Protein AF-A0A944ETC7-F1 (afdb_monomer_lite)

Structure (mmCIF, N/CA/C/O backbone):
data_AF-A0A944ETC7-F1
#
_entry.id   AF-A0A944ETC7-F1
#
loop_
_atom_site.group_PDB
_atom_site.id
_atom_site.type_symbol
_atom_site.label_atom_id
_atom_site.label_alt_id
_atom_site.label_comp_id
_atom_site.label_asym_id
_atom_site.label_entity_id
_atom_site.label_seq_id
_atom_site.pdbx_PDB_ins_code
_atom_site.Cartn_x
_atom_site.Cartn_y
_atom_site.Cartn_z
_atom_site.occupancy
_atom_site.B_iso_or_equiv
_atom_site.auth_seq_id
_atom_site.auth_comp_id
_atom_site.auth_asym_id
_atom_site.auth_atom_id
_atom_site.pdbx_PDB_model_num
ATOM 1 N N . MET A 1 1 ? 12.614 2.916 4.093 1.00 69.12 1 MET A N 1
ATOM 2 C CA . MET A 1 1 ? 12.036 2.172 5.228 1.00 69.12 1 MET A CA 1
ATOM 3 C C . MET A 1 1 ? 10.640 2.708 5.376 1.00 69.12 1 MET A C 1
ATOM 5 O O . MET A 1 1 ? 10.500 3.925 5.458 1.00 69.12 1 MET A O 1
ATOM 9 N N . ALA A 1 2 ? 9.641 1.830 5.349 1.00 79.62 2 ALA A N 1
ATOM 10 C CA . ALA A 1 2 ? 8.254 2.253 5.461 1.00 79.62 2 ALA A CA 1
ATOM 11 C C . ALA A 1 2 ? 8.025 3.004 6.780 1.00 79.62 2 ALA A C 1
ATOM 13 O O . ALA A 1 2 ? 8.605 2.653 7.810 1.00 79.62 2 ALA A O 1
ATOM 14 N N . SER A 1 3 ? 7.216 4.059 6.724 1.00 88.38 3 SER A N 1
ATOM 15 C CA . SER A 1 3 ? 6.874 4.865 7.893 1.00 88.38 3 SER A CA 1
ATOM 16 C C . SER A 1 3 ? 5.970 4.091 8.854 1.00 88.38 3 SER A C 1
ATOM 18 O O . SER A 1 3 ? 5.286 3.149 8.456 1.00 88.38 3 SER A O 1
ATOM 20 N N . GLU A 1 4 ? 5.914 4.528 10.113 1.00 90.81 4 GLU A N 1
ATOM 21 C CA . GLU A 1 4 ? 4.992 3.968 11.112 1.00 90.81 4 GLU A CA 1
ATOM 22 C C . GLU A 1 4 ? 3.525 4.087 10.674 1.00 90.81 4 GLU A C 1
ATOM 24 O O . GLU A 1 4 ? 2.719 3.196 10.923 1.00 90.81 4 GLU A O 1
ATOM 29 N N . VAL A 1 5 ? 3.193 5.153 9.938 1.00 91.56 5 VAL A N 1
ATOM 30 C CA . VAL A 1 5 ? 1.873 5.314 9.322 1.00 91.56 5 VAL A CA 1
ATOM 31 C C . VAL A 1 5 ? 1.601 4.173 8.347 1.00 91.56 5 VAL A C 1
ATOM 33 O O . VAL A 1 5 ? 0.536 3.574 8.413 1.00 91.56 5 VAL A O 1
ATOM 36 N N . ALA A 1 6 ? 2.555 3.820 7.480 1.00 93.12 6 ALA A N 1
ATOM 37 C CA . ALA A 1 6 ? 2.362 2.778 6.472 1.00 93.12 6 ALA A CA 1
ATOM 38 C C . ALA A 1 6 ? 2.154 1.375 7.068 1.00 93.12 6 ALA A C 1
ATOM 40 O O . ALA A 1 6 ? 1.529 0.531 6.428 1.00 93.12 6 ALA A O 1
ATOM 41 N N . THR A 1 7 ? 2.663 1.112 8.274 1.00 94.19 7 THR A N 1
ATOM 42 C CA . THR A 1 7 ? 2.567 -0.200 8.934 1.00 94.19 7 THR A CA 1
ATOM 43 C C . THR A 1 7 ? 1.444 -0.301 9.968 1.00 94.19 7 THR A C 1
ATOM 45 O O . THR A 1 7 ? 1.143 -1.412 10.401 1.00 94.19 7 THR A O 1
ATOM 48 N N . ASN A 1 8 ? 0.783 0.811 10.314 1.00 95.12 8 ASN A N 1
ATOM 49 C CA . ASN A 1 8 ? -0.352 0.864 11.242 1.00 95.12 8 ASN A CA 1
ATOM 50 C C . ASN A 1 8 ? -1.610 1.451 10.571 1.00 95.12 8 ASN A C 1
ATOM 52 O O . ASN A 1 8 ? -1.945 2.617 10.798 1.00 95.12 8 ASN A O 1
ATOM 56 N N . PRO A 1 9 ? -2.336 0.660 9.758 1.00 95.81 9 PRO A N 1
ATOM 57 C CA . PRO A 1 9 ? -3.610 1.093 9.198 1.00 95.81 9 PRO A CA 1
ATOM 58 C C . PRO A 1 9 ? -4.669 1.262 10.296 1.00 95.81 9 PRO A C 1
ATOM 60 O O . PRO A 1 9 ? -4.689 0.481 11.256 1.00 95.81 9 PRO A O 1
ATOM 63 N N . PRO A 1 10 ? -5.597 2.222 10.150 1.00 95.75 10 PRO A N 1
ATOM 64 C CA . PRO A 1 10 ? -6.738 2.337 11.045 1.00 95.75 10 PRO A CA 1
ATOM 65 C C . PRO A 1 10 ? -7.737 1.186 10.840 1.00 95.75 10 PRO A C 1
ATOM 67 O O . PRO A 1 10 ? -7.715 0.466 9.840 1.00 95.75 10 PRO A O 1
ATOM 70 N N . LYS A 1 11 ? -8.640 1.006 11.811 1.00 96.69 11 LYS A N 1
ATOM 71 C CA . LYS A 1 11 ? -9.720 0.009 11.735 1.00 96.69 11 LYS A CA 1
ATOM 72 C C . LYS A 1 11 ? -10.600 0.248 10.508 1.00 96.69 11 LYS A C 1
ATOM 74 O O . LYS A 1 11 ? -10.962 1.386 10.229 1.00 96.69 11 LYS A O 1
ATOM 79 N N . GLY A 1 12 ? -10.973 -0.829 9.823 1.00 95.12 12 GLY A N 1
ATOM 80 C CA . GLY A 1 12 ? -11.742 -0.798 8.578 1.00 95.12 12 GLY A CA 1
ATOM 81 C C . GLY A 1 12 ? -10.889 -0.714 7.311 1.00 95.12 12 GLY A C 1
ATOM 82 O O . GLY A 1 12 ? -11.400 -1.016 6.238 1.00 95.12 12 GLY A O 1
ATOM 83 N N . GLU A 1 13 ? -9.595 -0.399 7.420 1.00 95.44 13 GLU A N 1
ATOM 84 C CA . GLU A 1 13 ? -8.702 -0.325 6.262 1.00 95.44 13 GLU A CA 1
ATOM 85 C C . GLU A 1 13 ? -8.018 -1.659 5.955 1.00 95.44 13 GLU A C 1
ATOM 87 O O . GLU A 1 13 ? -7.677 -2.446 6.848 1.00 95.44 13 GLU A O 1
ATOM 92 N N . CYS A 1 14 ? -7.764 -1.893 4.666 1.00 95.25 14 CYS A N 1
ATOM 93 C CA . CYS A 1 14 ? -6.944 -3.008 4.205 1.00 95.25 14 CYS A CA 1
ATOM 94 C C . CYS A 1 14 ? -5.460 -2.715 4.449 1.00 95.25 14 CYS A C 1
ATOM 96 O O . CYS A 1 14 ? -4.915 -1.737 3.935 1.00 95.25 14 CYS A O 1
ATOM 98 N N . LYS A 1 15 ? -4.775 -3.623 5.153 1.00 95.25 15 LYS A N 1
ATOM 99 C CA . LYS A 1 15 ? -3.342 -3.512 5.471 1.00 95.25 15 LYS A CA 1
ATOM 100 C C . LYS A 1 15 ? -2.463 -3.273 4.243 1.00 95.25 15 LYS A C 1
ATOM 102 O O . LYS A 1 15 ? -1.576 -2.428 4.285 1.00 95.25 15 LYS A O 1
ATOM 107 N N . GLN A 1 16 ? -2.696 -4.008 3.155 1.00 94.25 16 GLN A N 1
AT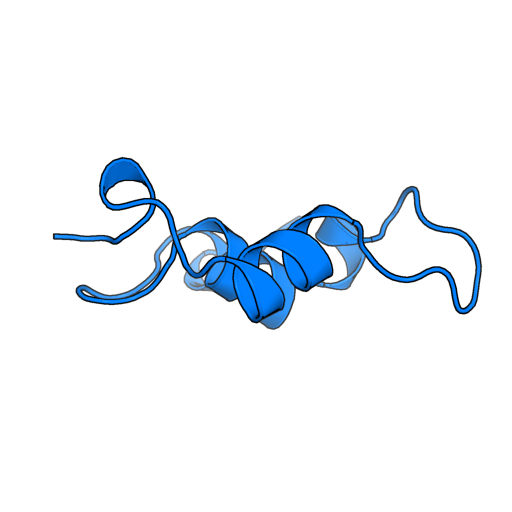OM 108 C CA . GLN A 1 16 ? -1.851 -3.915 1.960 1.00 94.25 16 GLN A CA 1
ATOM 109 C C . GLN A 1 16 ? -2.131 -2.642 1.161 1.00 94.25 16 GLN A C 1
ATOM 111 O O . GLN A 1 16 ? -1.191 -1.963 0.761 1.00 94.25 16 GLN A O 1
ATOM 116 N N . CYS A 1 17 ? -3.403 -2.282 0.970 1.00 94.00 17 CYS A N 1
ATOM 117 C CA . CYS A 1 17 ? -3.762 -1.063 0.240 1.00 94.00 17 CYS A CA 1
ATOM 118 C C . CYS A 1 17 ? -3.256 0.181 0.969 1.00 94.00 17 CYS A C 1
ATOM 120 O O . CYS A 1 17 ? -2.698 1.083 0.346 1.00 94.00 17 CYS A O 1
ATOM 122 N N . TRP A 1 18 ? -3.357 0.180 2.298 1.00 95.62 18 TRP A N 1
ATOM 123 C CA . TRP A 1 18 ? -2.775 1.219 3.133 1.00 95.62 18 TRP A CA 1
ATOM 124 C C . TRP A 1 18 ? -1.251 1.291 2.977 1.00 95.62 18 TRP A C 1
ATOM 126 O O . TRP A 1 18 ? -0.698 2.362 2.725 1.00 95.62 18 TRP A O 1
ATOM 136 N N . TYR A 1 19 ? -0.563 0.147 3.036 1.00 95.31 19 TYR A N 1
ATOM 137 C CA . TYR A 1 19 ? 0.881 0.100 2.821 1.00 95.31 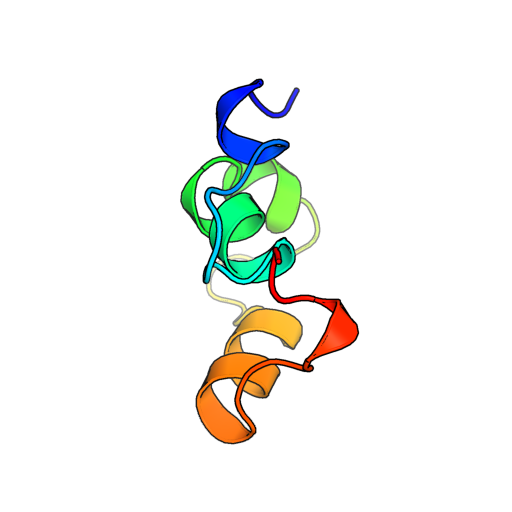19 TYR A CA 1
ATOM 138 C C . TYR A 1 19 ? 1.278 0.630 1.434 1.00 95.31 19 TYR A C 1
ATOM 140 O O . TYR A 1 19 ? 2.201 1.432 1.331 1.00 95.31 19 TYR A O 1
ATOM 148 N N . HIS A 1 20 ? 0.559 0.268 0.370 1.00 93.56 20 HIS A N 1
ATOM 149 C CA . HIS A 1 20 ? 0.823 0.776 -0.981 1.00 93.56 20 HIS A CA 1
ATOM 150 C C . HIS A 1 20 ? 0.576 2.285 -1.109 1.00 93.56 20 HIS A C 1
ATOM 152 O O . HIS A 1 20 ? 1.301 2.953 -1.846 1.00 93.56 20 HIS A O 1
ATOM 158 N N . ALA A 1 21 ? -0.384 2.846 -0.371 1.00 92.94 21 ALA A N 1
ATOM 159 C CA . ALA A 1 21 ? -0.641 4.284 -0.365 1.00 92.94 21 ALA A CA 1
ATOM 160 C C . ALA A 1 21 ? 0.486 5.083 0.321 1.00 92.94 21 ALA A C 1
ATOM 162 O O . ALA A 1 21 ? 0.905 6.120 -0.192 1.00 92.94 21 ALA A O 1
ATOM 163 N N . TYR A 1 22 ? 1.008 4.595 1.452 1.00 94.56 22 TYR A N 1
ATOM 164 C CA . TYR A 1 22 ? 1.971 5.341 2.281 1.00 94.56 22 TYR A CA 1
ATOM 165 C C . TYR A 1 22 ? 3.438 4.914 2.117 1.00 94.56 22 TYR A C 1
ATOM 167 O O . TYR A 1 22 ? 4.339 5.663 2.494 1.00 94.56 22 TYR A O 1
ATOM 175 N N . ALA A 1 23 ? 3.696 3.741 1.540 1.00 95.12 23 ALA A N 1
ATOM 176 C CA . ALA A 1 23 ? 5.022 3.194 1.250 1.00 95.12 23 ALA A CA 1
ATOM 177 C C . ALA A 1 23 ? 5.121 2.702 -0.208 1.00 95.12 23 ALA A C 1
ATOM 179 O O . ALA A 1 23 ? 5.752 1.688 -0.498 1.00 95.12 23 ALA A O 1
ATOM 180 N N . SER A 1 24 ? 4.505 3.440 -1.143 1.00 91.81 24 SER A N 1
ATOM 181 C CA . SER A 1 24 ? 4.454 3.107 -2.579 1.00 91.81 24 SER A CA 1
ATOM 182 C C . SER A 1 24 ? 5.827 2.792 -3.183 1.00 91.81 24 SER A C 1
ATOM 184 O O . SER A 1 24 ? 5.965 1.885 -4.000 1.00 91.81 24 SER A O 1
ATOM 186 N N . ARG A 1 25 ? 6.873 3.509 -2.753 1.00 92.69 25 ARG A N 1
ATOM 187 C CA . ARG A 1 25 ? 8.234 3.297 -3.257 1.00 92.69 25 ARG A CA 1
ATOM 188 C C . ARG A 1 25 ? 8.781 1.923 -2.871 1.00 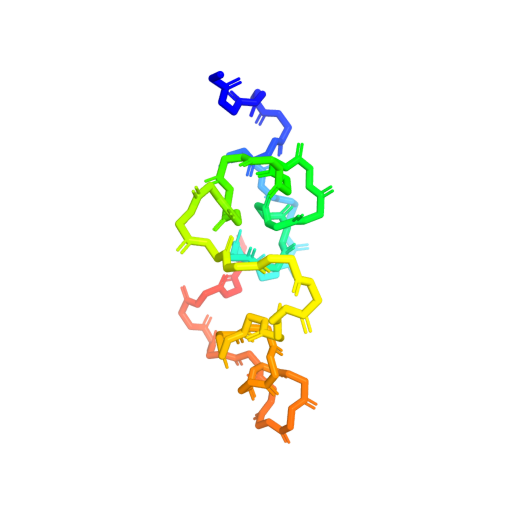92.69 25 ARG A C 1
ATOM 190 O O . ARG A 1 25 ? 9.394 1.269 -3.704 1.00 92.69 25 ARG A O 1
ATOM 197 N N . GLU A 1 26 ? 8.593 1.502 -1.625 1.00 93.88 26 GLU A N 1
ATOM 198 C CA . GLU A 1 26 ? 8.971 0.170 -1.153 1.00 93.88 26 GLU A CA 1
ATOM 199 C C . GLU A 1 26 ? 8.090 -0.918 -1.773 1.00 9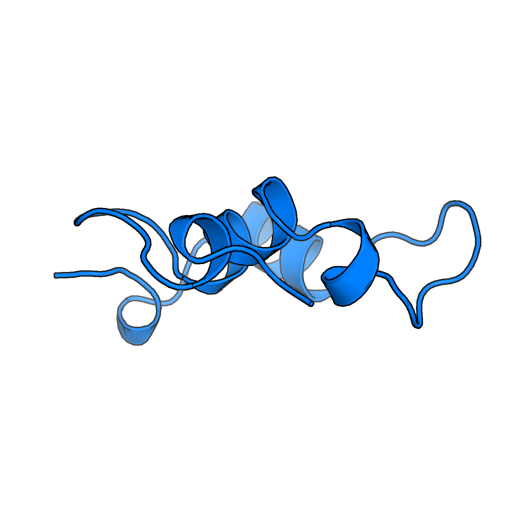3.88 26 GLU A C 1
ATOM 201 O O . GLU A 1 26 ? 8.608 -1.926 -2.246 1.00 93.88 26 GLU A O 1
ATOM 206 N N . ALA A 1 27 ? 6.778 -0.684 -1.819 1.00 93.38 27 ALA A N 1
ATOM 207 C CA . ALA A 1 27 ? 5.794 -1.596 -2.391 1.00 93.38 27 ALA A CA 1
ATOM 208 C C . ALA A 1 27 ? 6.056 -1.932 -3.866 1.00 93.38 27 ALA A C 1
ATOM 210 O O . ALA A 1 27 ? 5.886 -3.073 -4.290 1.00 93.38 27 ALA A O 1
ATOM 211 N N . HIS A 1 28 ? 6.497 -0.943 -4.644 1.00 94.00 28 HIS A N 1
ATOM 212 C CA . HIS A 1 28 ? 6.715 -1.072 -6.084 1.00 94.00 28 HIS A CA 1
ATOM 213 C C . HIS A 1 28 ? 8.197 -1.141 -6.468 1.00 94.00 28 HIS A C 1
ATOM 215 O O . HIS A 1 28 ? 8.533 -1.006 -7.641 1.00 94.00 28 HIS A O 1
ATOM 221 N N . ALA A 1 29 ? 9.099 -1.377 -5.510 1.00 93.62 29 ALA A N 1
ATOM 222 C CA . ALA A 1 29 ? 10.542 -1.404 -5.762 1.00 93.62 29 ALA A CA 1
ATOM 223 C C . ALA A 1 29 ? 10.973 -2.455 -6.807 1.00 93.62 29 ALA A C 1
ATOM 225 O O . ALA A 1 29 ? 12.026 -2.301 -7.421 1.00 93.62 29 ALA A O 1
ATOM 226 N N . GLY A 1 30 ? 10.180 -3.516 -6.989 1.00 91.00 30 GLY A N 1
ATOM 227 C CA . GLY A 1 30 ? 10.427 -4.581 -7.965 1.00 91.00 30 GLY A CA 1
ATOM 228 C C . GLY A 1 30 ? 9.654 -4.455 -9.279 1.00 91.00 30 GLY A C 1
ATOM 229 O O . GLY A 1 30 ? 9.819 -5.320 -10.132 1.00 91.00 30 GLY A O 1
ATOM 230 N N . LEU A 1 31 ? 8.815 -3.428 -9.441 1.00 94.81 31 LEU A N 1
ATOM 231 C CA . LEU A 1 31 ? 8.017 -3.244 -10.653 1.00 94.81 31 LEU A CA 1
ATOM 232 C C . LEU A 1 31 ? 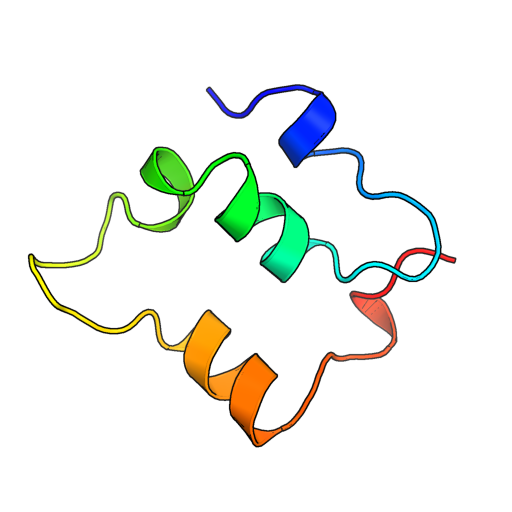8.777 -2.431 -11.701 1.00 94.81 31 LEU A C 1
ATOM 234 O O . LEU A 1 31 ? 9.533 -1.507 -11.385 1.00 94.81 31 LEU A O 1
ATOM 238 N N . ALA A 1 32 ? 8.547 -2.757 -12.968 1.00 93.31 32 ALA A N 1
ATOM 239 C CA . ALA A 1 32 ? 9.046 -1.979 -14.085 1.00 93.31 32 ALA A CA 1
ATOM 240 C C . ALA A 1 32 ? 8.293 -0.638 -14.217 1.00 93.31 32 ALA A C 1
ATOM 242 O O . ALA A 1 32 ? 7.163 -0.480 -13.741 1.00 93.31 32 ALA A O 1
ATOM 243 N N . PRO A 1 33 ? 8.880 0.363 -14.899 1.00 91.69 33 PRO A N 1
ATOM 244 C CA . PRO A 1 33 ? 8.175 1.603 -15.189 1.00 91.69 33 PRO A CA 1
ATOM 245 C C . PRO A 1 33 ? 6.857 1.343 -15.927 1.00 91.69 33 PRO A C 1
ATOM 247 O O . PRO A 1 33 ? 6.851 0.738 -16.998 1.00 91.69 33 PRO A O 1
ATOM 250 N N . ARG A 1 34 ? 5.757 1.876 -15.379 1.00 88.75 34 ARG A N 1
ATOM 251 C CA . ARG A 1 34 ? 4.385 1.724 -15.901 1.00 88.75 34 ARG A CA 1
ATOM 252 C C . ARG A 1 34 ? 3.832 0.292 -15.870 1.00 88.75 34 ARG A C 1
ATOM 254 O O . ARG A 1 34 ? 2.874 0.015 -16.583 1.00 88.75 34 ARG A O 1
ATOM 261 N N . GLU A 1 35 ? 4.413 -0.593 -15.065 1.00 94.69 35 GLU A N 1
ATOM 262 C CA . GLU A 1 35 ? 3.818 -1.890 -14.748 1.00 94.69 35 GLU A CA 1
ATOM 263 C C . GLU A 1 35 ? 2.745 -1.729 -13.665 1.00 94.69 35 GLU A C 1
ATOM 265 O O . GLU A 1 35 ? 2.972 -1.079 -12.640 1.00 94.69 35 GLU A O 1
ATOM 270 N N . ASP A 1 36 ? 1.578 -2.325 -13.894 1.00 93.44 36 ASP A N 1
ATOM 271 C CA . ASP A 1 36 ? 0.510 -2.355 -12.902 1.00 93.44 36 ASP A CA 1
ATOM 272 C C . ASP A 1 36 ? 0.843 -3.360 -11.796 1.00 93.44 36 ASP A C 1
ATOM 274 O O . ASP A 1 36 ? 1.212 -4.505 -12.060 1.00 93.44 36 ASP A O 1
ATOM 278 N N . CYS A 1 37 ? 0.668 -2.955 -10.537 1.00 93.50 37 CYS A N 1
ATOM 279 C CA . CYS A 1 37 ? 0.845 -3.866 -9.412 1.00 93.50 37 CYS A CA 1
ATOM 280 C C . CYS A 1 37 ? -0.269 -4.930 -9.424 1.00 93.50 37 CYS A C 1
ATOM 282 O O . CYS A 1 37 ? -1.439 -4.576 -9.228 1.00 93.50 37 CYS A O 1
ATOM 284 N N . PRO A 1 38 ? 0.055 -6.231 -9.568 1.00 92.50 38 PRO A N 1
ATOM 285 C CA . PRO A 1 38 ? -0.959 -7.277 -9.686 1.00 92.50 38 PRO A CA 1
ATOM 286 C C . PRO A 1 38 ? -1.839 -7.380 -8.437 1.00 92.50 38 PRO A C 1
ATOM 288 O O . PRO A 1 38 ? -3.027 -7.654 -8.544 1.00 92.50 38 PRO A O 1
ATOM 291 N N . GLN A 1 39 ? -1.280 -7.102 -7.257 1.00 91.25 39 GLN A N 1
ATOM 292 C CA . GLN A 1 39 ? -2.006 -7.153 -5.986 1.00 91.25 39 GLN A CA 1
ATOM 293 C C . GLN A 1 39 ? -3.012 -5.999 -5.855 1.00 91.25 39 GLN A C 1
ATOM 295 O O . GLN A 1 39 ? -4.143 -6.210 -5.428 1.00 91.25 39 GLN A O 1
ATOM 300 N N . CYS A 1 40 ? -2.631 -4.785 -6.280 1.00 90.94 40 CYS A N 1
ATOM 301 C CA . CYS A 1 40 ? -3.559 -3.652 -6.343 1.00 90.94 40 CYS A CA 1
ATOM 302 C C . CYS A 1 40 ? -4.715 -3.941 -7.297 1.00 90.94 40 CYS A C 1
ATOM 304 O O . CYS A 1 40 ? -5.868 -3.697 -6.952 1.00 90.94 40 CYS A O 1
ATOM 306 N N . VAL A 1 41 ? -4.404 -4.439 -8.497 1.00 93.69 41 VAL A N 1
ATOM 307 C CA . VAL A 1 41 ? -5.419 -4.756 -9.507 1.00 93.69 41 VAL A CA 1
ATOM 308 C C . VAL A 1 41 ? -6.364 -5.835 -8.988 1.00 93.69 41 VAL A C 1
ATOM 310 O O . VAL A 1 41 ? -7.575 -5.661 -9.078 1.00 93.69 41 VAL A O 1
ATOM 313 N N . ASP A 1 42 ? -5.832 -6.899 -8.386 1.00 94.62 42 ASP A N 1
ATOM 314 C CA . ASP A 1 42 ? -6.633 -7.964 -7.783 1.00 94.62 42 ASP A CA 1
ATOM 315 C C . ASP A 1 42 ? -7.602 -7.419 -6.725 1.00 94.62 42 ASP A C 1
ATOM 317 O O . ASP A 1 42 ? -8.804 -7.655 -6.815 1.00 94.62 42 ASP A O 1
ATOM 321 N N . HIS A 1 43 ? -7.119 -6.592 -5.794 1.00 93.31 43 HIS A N 1
ATOM 322 C CA . HIS A 1 43 ? -7.975 -5.975 -4.780 1.00 93.31 43 HIS A CA 1
ATOM 323 C C . HIS A 1 43 ? -9.007 -4.997 -5.358 1.00 93.31 43 HIS A C 1
ATOM 325 O O . HIS A 1 43 ? -10.116 -4.904 -4.835 1.00 93.31 43 HIS A O 1
ATOM 331 N N . MET A 1 44 ? -8.687 -4.270 -6.433 1.00 89.25 44 MET A N 1
ATOM 332 C CA . MET A 1 44 ? -9.668 -3.398 -7.088 1.00 89.25 44 MET A CA 1
ATOM 333 C C . MET A 1 44 ? -10.774 -4.189 -7.797 1.00 89.25 44 MET A C 1
ATOM 335 O O . MET A 1 44 ? -11.912 -3.727 -7.837 1.00 89.25 44 MET A O 1
ATOM 339 N N . VAL A 1 45 ? -10.456 -5.358 -8.359 1.00 95.69 45 VAL A N 1
ATOM 340 C CA . VAL A 1 45 ? -11.410 -6.186 -9.117 1.00 95.69 45 VAL A CA 1
ATOM 341 C C . VAL A 1 45 ? -12.222 -7.102 -8.198 1.00 95.69 45 VAL A C 1
ATOM 343 O O . VAL A 1 45 ? -13.433 -7.226 -8.372 1.00 95.69 45 VAL A O 1
ATOM 346 N N . HIS A 1 46 ? -11.576 -7.736 -7.220 1.00 94.50 46 HIS A N 1
ATOM 347 C CA . HIS A 1 46 ? -12.172 -8.762 -6.359 1.00 94.50 46 HIS A CA 1
ATOM 348 C C . HIS A 1 46 ? -12.494 -8.268 -4.943 1.00 94.50 46 HIS A C 1
ATOM 350 O O . HIS A 1 46 ? -13.144 -8.978 -4.175 1.00 94.50 46 HIS A O 1
ATOM 356 N N . GLY A 1 47 ? -12.079 -7.049 -4.596 1.00 91.56 47 GLY A N 1
ATOM 357 C CA . GLY A 1 47 ? -12.187 -6.522 -3.243 1.00 91.56 47 GLY A CA 1
ATOM 358 C C . GLY A 1 47 ? -11.085 -7.039 -2.317 1.00 91.56 47 GLY A C 1
ATOM 359 O O . GLY A 1 47 ? -10.138 -7.711 -2.722 1.00 91.56 47 GLY A O 1
ATOM 360 N N . HIS A 1 48 ? -11.203 -6.696 -1.037 1.00 92.31 48 HIS A N 1
ATOM 361 C CA . HIS A 1 48 ? -10.193 -7.017 -0.033 1.00 92.31 48 HIS A CA 1
ATOM 362 C C . HIS A 1 48 ? -10.560 -8.289 0.740 1.00 92.31 48 HIS A C 1
ATOM 364 O O . HIS A 1 48 ? -11.710 -8.422 1.164 1.00 92.31 48 HIS A O 1
ATOM 370 N N . PRO A 1 49 ? -9.598 -9.181 1.030 1.00 91.88 49 PRO A N 1
ATOM 371 C CA . PRO A 1 49 ? -9.837 -10.296 1.936 1.00 91.88 49 PRO A CA 1
ATOM 372 C C . PRO A 1 49 ? -10.144 -9.806 3.361 1.00 91.88 49 PRO A C 1
ATOM 374 O O . PRO A 1 49 ? -9.412 -8.974 3.899 1.00 91.88 49 PRO A O 1
ATOM 377 N N . ASP A 1 50 ? -11.130 -10.401 4.037 1.00 93.31 50 ASP A N 1
ATOM 378 C CA . ASP A 1 50 ? -11.521 -10.016 5.408 1.00 93.31 50 ASP A CA 1
ATOM 379 C C . ASP A 1 50 ? -10.372 -10.062 6.429 1.00 93.31 50 ASP A C 1
ATOM 381 O O . ASP A 1 50 ? -10.344 -9.290 7.385 1.00 93.31 50 ASP A O 1
ATOM 385 N N . HIS A 1 51 ? -9.408 -10.971 6.251 1.00 94.00 51 HIS A N 1
ATOM 386 C CA . HIS A 1 51 ? -8.251 -11.097 7.146 1.00 94.00 51 HIS A CA 1
ATOM 387 C C . HIS A 1 51 ? -7.209 -9.979 6.952 1.00 94.00 51 HIS A C 1
ATOM 389 O O . HIS A 1 51 ? -6.335 -9.781 7.804 1.00 94.00 51 HIS A O 1
ATOM 395 N N . MET A 1 52 ? -7.298 -9.248 5.839 1.00 94.25 52 MET A N 1
ATOM 396 C CA . MET A 1 52 ? -6.461 -8.089 5.535 1.00 94.25 52 MET A CA 1
ATOM 397 C C . MET A 1 52 ? -7.060 -6.791 6.073 1.00 94.25 52 MET A C 1
ATOM 399 O O . MET A 1 52 ? -6.321 -5.819 6.227 1.00 94.25 52 MET A O 1
ATOM 403 N N . ILE A 1 53 ? -8.354 -6.775 6.403 1.00 96.19 53 ILE A N 1
ATOM 404 C CA . ILE A 1 53 ? -9.020 -5.634 7.030 1.00 96.19 53 ILE A CA 1
ATOM 405 C C . ILE A 1 53 ? -8.680 -5.582 8.523 1.00 96.19 53 ILE A C 1
ATOM 407 O O . ILE A 1 53 ? -8.797 -6.573 9.251 1.00 96.19 53 ILE A O 1
ATOM 411 N N . VAL A 1 54 ? -8.243 -4.417 8.998 1.00 95.75 54 VAL A N 1
ATOM 412 C CA . VAL A 1 54 ? -7.996 -4.181 10.427 1.00 95.75 54 VAL A CA 1
ATOM 413 C C . VAL A 1 54 ? -9.330 -4.109 11.181 1.00 95.75 54 VAL A C 1
ATOM 415 O O . VAL A 1 54 ? -10.229 -3.372 10.781 1.00 95.75 54 VAL A O 1
ATOM 418 N N . ARG A 1 55 ? -9.454 -4.859 12.282 1.00 91.56 55 ARG A N 1
ATOM 419 C CA . ARG A 1 55 ? -10.662 -4.935 13.127 1.00 91.56 55 ARG A CA 1
ATOM 420 C C . ARG A 1 55 ? -10.586 -4.042 1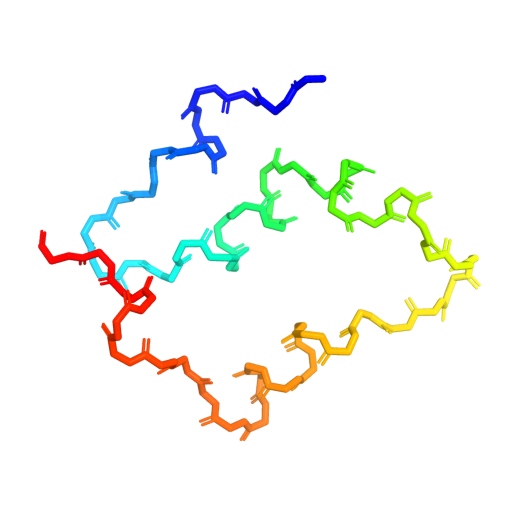4.365 1.00 91.56 55 ARG A C 1
ATOM 422 O O . ARG A 1 55 ? -9.498 -3.890 14.958 1.00 91.56 55 ARG A O 1
#

Secondary structure (DSSP, 8-state):
---HHHH-PPTTSBHHHHHHHHSHHHHTTTSPTTPPPHHHHHHHHH---TTTB--

Radius of gyration: 11.52 Å; chains: 1; bounding box: 24×16×29 Å

Foldseek 3Di:
DFDPQLQDDDAFDFNVVSVCVRVVCVQCVPPDVPDDDPVVVCCVVVNGDPVRGHD

Sequence (55 aa):
MASEVATNPPKGECKQCWYHAYASREAHAGLAPREDCPQCVDHMVHGHPDHMIVR

pLDDT: mean 92.79, std 4.15, range [69.12, 96.69]